Protein AF-A0A369BBV7-F1 (afdb_monomer_lite)

Sequence (76 aa):
MCGFWKGENFIDKDPTEKIKPPRMDTEDKTLITDEQFVAILDAPDTSTYVGFRNKTLMMLLVDTGLRINEALRLRT

Structure (mmCIF, N/CA/C/O backbone):
data_AF-A0A369BBV7-F1
#
_entry.id   AF-A0A369BBV7-F1
#
loop_
_atom_site.group_PDB
_atom_site.id
_atom_site.type_symbol
_atom_site.label_atom_id
_atom_site.label_alt_id
_atom_site.label_comp_id
_atom_site.label_asym_id
_atom_site.label_entity_id
_atom_site.label_seq_id
_atom_site.pdbx_PDB_ins_code
_atom_site.Cartn_x
_atom_site.Cartn_y
_atom_site.Cartn_z
_atom_site.occupancy
_atom_site.B_iso_or_equiv
_atom_site.auth_seq_id
_atom_site.auth_comp_id
_atom_site.auth_asym_id
_atom_site.auth_atom_id
_atom_site.pdbx_PDB_model_num
ATOM 1 N N . MET A 1 1 ? 24.888 -0.339 -31.526 1.00 62.69 1 MET A N 1
ATOM 2 C CA . MET A 1 1 ? 25.858 -0.848 -32.522 1.00 62.69 1 MET A CA 1
ATOM 3 C C . MET A 1 1 ? 25.151 -1.273 -33.807 1.00 62.69 1 MET A C 1
ATOM 5 O O . MET A 1 1 ? 25.444 -0.684 -34.833 1.00 62.69 1 MET A O 1
ATOM 9 N N . CYS A 1 2 ? 24.152 -2.164 -33.762 1.00 73.00 2 CYS A N 1
ATOM 10 C CA . CYS A 1 2 ? 23.388 -2.572 -34.955 1.00 73.00 2 CYS A CA 1
ATOM 11 C C . CYS A 1 2 ? 22.667 -1.408 -35.671 1.00 73.00 2 CYS A C 1
ATOM 13 O O . CYS A 1 2 ? 22.769 -1.290 -36.888 1.00 73.00 2 CYS A O 1
ATOM 15 N N . GLY A 1 3 ? 22.066 -0.475 -34.919 1.00 74.19 3 GLY A N 1
ATOM 16 C CA . GLY A 1 3 ? 21.438 0.713 -35.516 1.00 74.19 3 GLY A CA 1
ATOM 17 C C . GLY A 1 3 ? 22.409 1.650 -36.249 1.00 74.19 3 GLY A C 1
ATOM 18 O O . GLY A 1 3 ? 22.018 2.297 -37.214 1.00 74.19 3 GLY A O 1
ATOM 19 N N . PHE A 1 4 ? 23.685 1.685 -35.846 1.00 82.25 4 PHE A N 1
ATOM 20 C CA . PHE A 1 4 ? 24.722 2.476 -36.520 1.00 82.25 4 PHE A CA 1
ATOM 21 C C . PHE A 1 4 ? 25.118 1.841 -37.863 1.00 82.25 4 PHE A C 1
ATOM 23 O O . PHE A 1 4 ? 25.171 2.526 -38.877 1.00 82.25 4 PHE A O 1
ATOM 30 N N . TRP A 1 5 ? 25.306 0.517 -37.904 1.00 81.50 5 TRP A N 1
ATOM 31 C CA . TRP A 1 5 ? 25.674 -0.198 -39.135 1.00 81.50 5 TRP A CA 1
ATOM 32 C C . TRP A 1 5 ? 24.584 -0.180 -40.208 1.00 81.50 5 TRP A C 1
ATOM 34 O O . TRP A 1 5 ? 24.908 -0.174 -41.393 1.00 81.50 5 TRP A O 1
ATOM 44 N N . LYS A 1 6 ? 23.305 -0.127 -39.813 1.00 82.50 6 LYS A N 1
ATOM 45 C CA . LYS A 1 6 ? 22.200 0.102 -40.753 1.00 82.50 6 LYS A CA 1
ATOM 46 C C . LYS A 1 6 ? 22.237 1.521 -41.342 1.00 82.50 6 LYS A C 1
ATOM 48 O O . LYS A 1 6 ? 21.956 1.689 -42.520 1.00 82.50 6 LYS A O 1
ATOM 53 N N . GLY A 1 7 ? 22.591 2.532 -40.543 1.00 79.88 7 GLY A N 1
ATOM 54 C CA . GLY A 1 7 ? 22.705 3.923 -41.007 1.00 79.88 7 GLY A CA 1
ATOM 55 C C . GLY A 1 7 ? 23.841 4.141 -42.012 1.00 79.88 7 GLY A C 1
ATOM 56 O O . GLY A 1 7 ? 23.687 4.905 -42.957 1.00 79.88 7 GLY A O 1
ATOM 57 N N . GLU A 1 8 ? 24.941 3.408 -41.847 1.00 88.75 8 GLU A N 1
ATOM 58 C CA . GLU A 1 8 ? 26.118 3.444 -42.725 1.00 88.75 8 GLU A CA 1
ATOM 59 C C . GLU A 1 8 ? 26.045 2.439 -43.903 1.00 88.75 8 GLU A C 1
ATOM 61 O O . GLU A 1 8 ? 27.040 2.208 -44.584 1.00 88.75 8 GLU A O 1
ATOM 66 N N . ASN A 1 9 ? 24.882 1.818 -44.158 1.00 81.69 9 ASN A N 1
ATOM 67 C CA . ASN A 1 9 ? 24.659 0.812 -45.216 1.00 81.69 9 ASN A CA 1
ATOM 68 C C . ASN A 1 9 ? 25.569 -0.437 -45.163 1.00 81.69 9 ASN A C 1
ATOM 70 O O . ASN A 1 9 ? 25.741 -1.125 -46.168 1.00 81.69 9 ASN A O 1
ATOM 74 N N . PHE A 1 10 ? 26.125 -0.789 -44.000 1.00 83.44 10 PHE A N 1
ATOM 75 C CA . PHE A 1 10 ? 26.887 -2.038 -43.843 1.00 83.44 10 PHE A CA 1
ATOM 76 C C . PHE A 1 10 ? 25.988 -3.280 -43.720 1.00 83.44 10 PHE A C 1
ATOM 78 O O . PHE A 1 10 ? 26.455 -4.399 -43.925 1.00 83.44 10 PHE A O 1
ATOM 85 N N . ILE A 1 11 ? 24.711 -3.097 -43.368 1.00 84.00 11 ILE A N 1
ATOM 86 C CA . ILE A 1 11 ? 23.698 -4.154 -43.244 1.00 84.00 11 ILE A CA 1
ATOM 87 C C . ILE A 1 11 ? 22.332 -3.647 -43.724 1.00 84.00 11 ILE A C 1
ATOM 89 O O . ILE A 1 11 ? 21.905 -2.560 -43.343 1.00 84.00 11 ILE A O 1
ATOM 93 N N . ASP A 1 12 ? 21.609 -4.467 -44.493 1.00 80.88 12 ASP A N 1
ATOM 94 C CA . ASP A 1 12 ? 20.291 -4.106 -45.050 1.00 80.88 12 ASP A CA 1
ATOM 95 C C . ASP A 1 12 ? 19.195 -3.993 -43.981 1.00 80.88 12 ASP A C 1
ATOM 97 O O . ASP A 1 12 ? 18.208 -3.265 -44.130 1.00 80.88 12 ASP A O 1
ATOM 101 N N . LYS A 1 13 ? 19.336 -4.746 -42.886 1.00 80.69 13 LYS A N 1
ATOM 102 C CA . LYS A 1 13 ? 18.328 -4.816 -41.831 1.00 80.69 13 LYS A CA 1
ATOM 103 C C . LYS A 1 13 ? 18.964 -4.944 -40.461 1.00 80.69 13 LYS A C 1
ATOM 105 O O . LYS A 1 13 ? 19.831 -5.788 -40.250 1.00 80.69 13 LYS A O 1
ATOM 110 N N . ASP A 1 14 ? 18.478 -4.146 -39.518 1.00 81.50 14 ASP A N 1
ATOM 111 C CA . ASP A 1 14 ? 18.905 -4.235 -38.129 1.00 81.50 14 ASP A CA 1
ATOM 112 C C . ASP A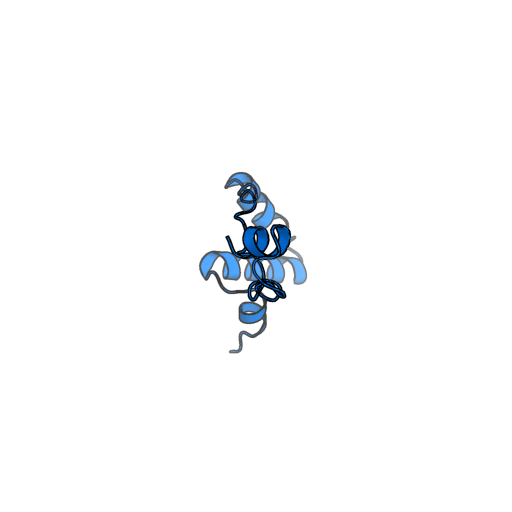 1 14 ? 18.140 -5.382 -37.424 1.00 81.50 14 ASP A C 1
ATOM 114 O O . ASP A 1 14 ? 16.911 -5.329 -37.301 1.00 81.50 14 ASP A O 1
ATOM 118 N N . PRO A 1 15 ? 18.831 -6.440 -36.952 1.00 82.19 15 PRO A N 1
ATOM 119 C CA . PRO A 1 15 ? 18.202 -7.569 -36.264 1.00 82.19 15 PRO A CA 1
ATOM 120 C C . PRO A 1 15 ? 17.613 -7.195 -34.892 1.00 82.19 15 PRO A C 1
ATOM 122 O O . PRO A 1 15 ? 16.845 -7.972 -34.323 1.00 82.19 15 PRO A O 1
ATOM 125 N N . THR A 1 16 ? 17.943 -6.015 -34.361 1.00 82.19 16 THR A N 1
ATOM 126 C CA . THR A 1 16 ? 17.486 -5.526 -33.055 1.00 82.19 16 THR A CA 1
ATOM 127 C C . THR A 1 16 ? 16.191 -4.714 -33.118 1.00 82.19 16 THR A C 1
ATOM 129 O O . THR A 1 16 ? 15.611 -4.434 -32.075 1.00 82.19 16 THR A O 1
ATOM 132 N N . GLU A 1 17 ? 15.646 -4.440 -34.312 1.00 79.19 17 GLU A N 1
ATOM 133 C CA . GLU A 1 17 ? 14.397 -3.670 -34.493 1.00 79.19 17 GLU A CA 1
ATOM 134 C C . GLU A 1 17 ? 13.182 -4.250 -33.761 1.00 79.19 17 GLU A C 1
ATOM 136 O O . GLU A 1 17 ? 12.265 -3.523 -33.387 1.00 79.19 17 GLU A O 1
ATOM 141 N N . LYS A 1 18 ? 13.145 -5.572 -33.570 1.00 83.56 18 LYS A N 1
ATOM 142 C CA . LYS A 1 18 ? 12.039 -6.257 -32.883 1.00 83.56 18 LYS A CA 1
ATOM 143 C C . LYS A 1 18 ? 12.274 -6.423 -31.383 1.00 83.56 18 LYS A C 1
ATOM 145 O O . LYS A 1 18 ? 11.389 -6.918 -30.682 1.00 83.56 18 LYS A O 1
ATOM 150 N N . ILE A 1 19 ? 13.457 -6.061 -30.893 1.00 85.38 19 ILE A N 1
ATOM 151 C CA . ILE A 1 19 ? 13.804 -6.178 -29.483 1.00 85.38 19 ILE A CA 1
ATOM 152 C C . ILE A 1 19 ? 13.201 -4.975 -28.773 1.00 85.38 19 ILE A C 1
ATOM 154 O O . ILE A 1 19 ? 13.550 -3.828 -29.043 1.00 85.38 19 ILE A O 1
ATOM 158 N N . LYS A 1 20 ? 12.271 -5.239 -27.853 1.00 80.50 20 LYS A N 1
ATOM 159 C CA . LYS A 1 20 ? 11.762 -4.184 -26.982 1.00 80.50 20 LYS A CA 1
ATOM 160 C C . LYS A 1 20 ? 12.921 -3.663 -26.131 1.00 80.50 20 LYS A C 1
ATOM 162 O O . LYS A 1 20 ? 13.644 -4.486 -25.564 1.00 80.50 20 LYS A O 1
ATOM 167 N N . PRO A 1 21 ? 13.093 -2.337 -26.021 1.00 80.50 21 PRO A N 1
ATOM 168 C CA . PRO A 1 21 ? 14.112 -1.783 -25.149 1.00 80.50 21 PRO A CA 1
ATOM 169 C C . PRO A 1 21 ? 13.882 -2.270 -23.710 1.00 80.50 21 PRO A C 1
ATOM 171 O O . PRO A 1 21 ? 12.727 -2.502 -23.319 1.00 80.50 21 PRO A O 1
ATOM 174 N N . PRO A 1 22 ? 14.956 -2.447 -22.922 1.00 83.00 22 PRO A N 1
ATOM 175 C CA . PRO A 1 22 ? 14.813 -2.737 -21.506 1.00 83.00 22 PRO A CA 1
ATOM 176 C C . PRO A 1 22 ? 13.989 -1.626 -20.854 1.00 83.00 22 PRO A C 1
ATOM 178 O O . PRO A 1 22 ? 14.062 -0.461 -21.256 1.00 83.00 22 PRO A O 1
ATOM 181 N N . ARG A 1 23 ? 13.178 -1.991 -19.857 1.00 79.12 23 ARG A N 1
ATOM 182 C CA . ARG A 1 23 ? 12.494 -0.987 -19.044 1.00 79.12 23 ARG A CA 1
ATOM 183 C C . ARG A 1 23 ? 13.566 -0.129 -18.388 1.00 79.12 23 ARG A C 1
ATOM 185 O O . ARG A 1 23 ? 14.421 -0.660 -17.691 1.00 79.12 23 ARG A O 1
ATOM 192 N N . MET A 1 24 ? 13.534 1.165 -18.678 1.00 80.62 24 MET A N 1
ATOM 193 C CA . MET A 1 24 ? 14.350 2.131 -17.962 1.00 80.62 24 MET A CA 1
ATOM 194 C C . MET A 1 24 ? 13.728 2.348 -16.590 1.00 80.62 24 MET A C 1
ATOM 196 O O . MET A 1 24 ? 12.498 2.439 -16.483 1.00 80.62 24 MET A O 1
ATOM 200 N N . ASP A 1 25 ? 14.577 2.418 -15.569 1.00 73.38 25 ASP A N 1
ATOM 201 C CA . ASP A 1 25 ? 14.152 2.779 -14.226 1.00 73.38 25 ASP A CA 1
ATOM 202 C C . ASP A 1 25 ? 13.519 4.166 -14.300 1.00 73.38 25 ASP A C 1
ATOM 204 O O . ASP A 1 25 ? 14.133 5.158 -14.693 1.00 73.38 25 ASP A O 1
ATOM 208 N N . THR A 1 26 ? 12.219 4.191 -14.047 1.00 70.69 26 THR A N 1
ATOM 209 C CA . THR A 1 26 ? 11.468 5.431 -13.886 1.00 70.69 26 THR A CA 1
ATOM 210 C C . THR A 1 26 ? 11.707 5.877 -12.453 1.00 70.69 26 THR A C 1
ATOM 212 O O . THR A 1 26 ? 11.824 5.005 -11.595 1.00 70.69 26 THR A O 1
ATOM 215 N N . GLU A 1 27 ? 11.789 7.184 -12.183 1.00 71.56 27 GLU A N 1
ATOM 216 C CA . GLU A 1 27 ? 11.920 7.653 -10.799 1.00 71.56 27 GLU A CA 1
ATOM 217 C C . GLU A 1 27 ? 10.883 6.961 -9.914 1.00 71.56 27 GLU A C 1
ATOM 219 O O . GLU A 1 27 ? 9.688 6.917 -10.242 1.00 71.56 27 GLU A O 1
ATOM 224 N N . ASP A 1 28 ? 11.371 6.368 -8.825 1.00 68.94 28 ASP A N 1
ATOM 225 C CA . ASP A 1 28 ? 10.519 5.686 -7.873 1.00 68.94 28 ASP A CA 1
ATOM 226 C C . ASP A 1 28 ? 9.466 6.665 -7.365 1.00 68.94 28 ASP A C 1
ATOM 228 O O . ASP A 1 28 ? 9.738 7.828 -7.053 1.00 68.94 28 ASP A O 1
ATOM 232 N N . LYS A 1 29 ? 8.222 6.189 -7.295 1.00 74.3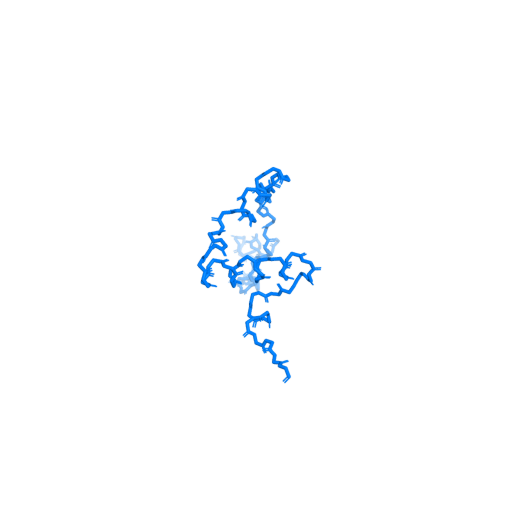8 29 LYS A N 1
ATOM 233 C CA . LYS A 1 29 ? 7.145 6.982 -6.711 1.00 74.38 29 LYS A CA 1
ATOM 234 C C . LYS A 1 29 ? 7.532 7.333 -5.280 1.00 74.38 29 LYS A C 1
ATOM 236 O O . LYS A 1 29 ? 8.015 6.473 -4.545 1.00 74.38 29 LYS A O 1
ATOM 241 N N . THR A 1 30 ? 7.261 8.572 -4.885 1.00 77.56 30 THR A N 1
ATOM 242 C CA . THR A 1 30 ? 7.409 9.004 -3.498 1.00 77.56 30 THR A CA 1
ATOM 243 C C . THR A 1 30 ? 6.685 8.029 -2.578 1.00 77.56 30 THR A C 1
ATOM 245 O O . THR A 1 30 ? 5.489 7.766 -2.728 1.00 77.56 30 THR A O 1
ATOM 248 N N . LEU A 1 31 ? 7.447 7.456 -1.648 1.00 81.88 31 LEU A N 1
ATOM 249 C CA . LEU A 1 31 ? 6.905 6.616 -0.593 1.00 81.88 31 LEU A CA 1
ATOM 250 C C . LEU A 1 31 ? 6.036 7.484 0.322 1.00 81.88 31 LEU A C 1
ATOM 252 O O . LEU A 1 31 ? 6.350 8.649 0.573 1.00 81.88 31 LEU A O 1
ATOM 256 N N . ILE A 1 32 ? 4.930 6.914 0.793 1.00 87.75 32 ILE A N 1
ATOM 257 C CA . ILE A 1 32 ? 4.097 7.544 1.819 1.00 87.75 32 ILE A CA 1
ATOM 258 C C . ILE A 1 32 ? 4.841 7.540 3.156 1.00 87.75 32 ILE A C 1
ATOM 260 O O . ILE A 1 32 ? 5.576 6.595 3.447 1.00 87.75 32 ILE A O 1
ATOM 264 N N . THR A 1 33 ? 4.656 8.585 3.960 1.00 92.81 33 THR A N 1
ATOM 265 C CA . THR A 1 33 ? 5.186 8.610 5.331 1.00 92.81 33 THR A CA 1
ATOM 266 C C . THR A 1 33 ? 4.328 7.753 6.260 1.00 92.81 33 THR A C 1
ATOM 268 O O . THR A 1 33 ? 3.170 7.453 5.948 1.00 92.81 33 THR A O 1
ATOM 271 N N . ASP A 1 34 ? 4.865 7.391 7.424 1.00 91.31 34 ASP A N 1
ATOM 272 C CA . ASP A 1 34 ? 4.129 6.615 8.426 1.00 91.31 34 ASP A CA 1
ATOM 273 C C . ASP A 1 34 ? 2.856 7.347 8.883 1.00 91.31 34 ASP A C 1
ATOM 275 O O . ASP A 1 34 ? 1.807 6.729 9.057 1.00 91.31 34 ASP A O 1
ATOM 279 N N . GLU A 1 35 ? 2.888 8.679 8.992 1.00 94.06 35 GLU A N 1
ATOM 280 C CA . GLU A 1 35 ? 1.709 9.470 9.363 1.00 94.06 35 GLU A CA 1
ATOM 281 C C . GLU A 1 35 ? 0.628 9.423 8.279 1.00 94.06 35 GLU A C 1
ATOM 283 O O . GLU A 1 35 ? -0.561 9.297 8.579 1.00 94.06 35 GLU A O 1
ATOM 288 N N . GLN A 1 36 ? 1.031 9.500 7.007 1.00 93.75 36 GLN A N 1
ATOM 289 C CA . GLN A 1 36 ? 0.108 9.375 5.877 1.00 93.75 36 GLN A CA 1
ATOM 290 C C . GLN A 1 36 ? -0.491 7.971 5.813 1.00 93.75 36 GLN A C 1
ATOM 292 O O . GLN A 1 36 ? -1.674 7.809 5.515 1.00 93.75 36 GLN A O 1
ATOM 297 N N . PHE A 1 37 ? 0.314 6.957 6.117 1.00 92.75 37 PHE A N 1
ATOM 298 C CA . PHE A 1 37 ? -0.125 5.575 6.150 1.00 92.75 37 PHE A CA 1
ATOM 299 C C . PHE A 1 37 ? -1.168 5.325 7.245 1.00 92.75 37 PHE A C 1
ATOM 301 O O . PHE A 1 37 ? -2.232 4.768 6.963 1.00 92.75 37 PHE A O 1
ATOM 308 N N . VAL A 1 38 ? -0.918 5.810 8.464 1.00 94.06 38 VAL A N 1
ATOM 309 C CA . VAL A 1 38 ? -1.884 5.740 9.571 1.00 94.06 38 VAL A CA 1
ATOM 310 C C . VAL A 1 38 ? -3.172 6.489 9.217 1.00 94.06 38 VAL A C 1
ATOM 312 O O . VAL A 1 38 ? -4.262 5.950 9.400 1.00 94.06 38 VAL A O 1
ATOM 315 N N . ALA A 1 39 ? -3.073 7.677 8.610 1.00 94.81 39 ALA A N 1
ATOM 316 C CA . ALA A 1 39 ? -4.248 8.432 8.172 1.00 94.81 39 ALA A CA 1
ATOM 317 C C . A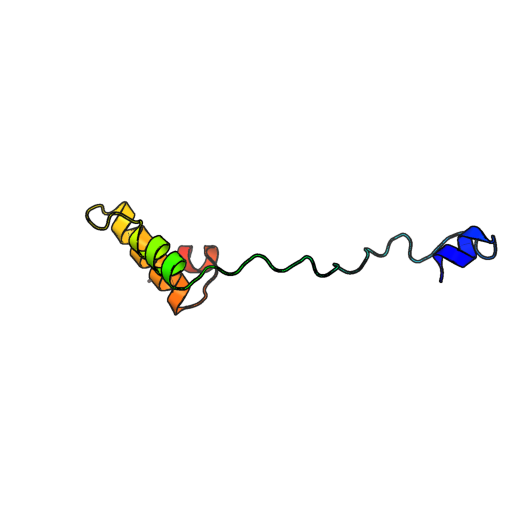LA A 1 39 ? -5.112 7.663 7.153 1.00 94.81 39 ALA A C 1
ATOM 319 O O . ALA A 1 39 ? -6.340 7.728 7.210 1.00 94.81 39 ALA A O 1
ATOM 320 N N . ILE A 1 40 ? -4.496 6.902 6.240 1.00 93.56 40 ILE A N 1
ATOM 321 C CA . ILE A 1 40 ? -5.217 6.043 5.287 1.00 93.56 40 ILE A CA 1
ATOM 322 C C . ILE A 1 40 ? -5.903 4.875 6.009 1.00 93.56 40 ILE A C 1
ATOM 324 O O . ILE A 1 40 ? -7.056 4.564 5.704 1.00 93.56 40 ILE A O 1
ATOM 328 N N . LEU A 1 41 ? -5.221 4.240 6.967 1.00 93.62 41 LEU A N 1
ATOM 329 C CA . LEU A 1 41 ? -5.772 3.124 7.745 1.00 93.62 41 LEU A CA 1
ATOM 330 C C . LEU A 1 41 ? -6.955 3.533 8.634 1.00 93.62 41 LEU A C 1
ATOM 332 O O . LEU A 1 41 ? -7.844 2.714 8.890 1.00 93.62 41 LEU A O 1
ATOM 336 N N . ASP A 1 42 ? -6.990 4.788 9.079 1.00 94.88 42 ASP A N 1
ATOM 337 C CA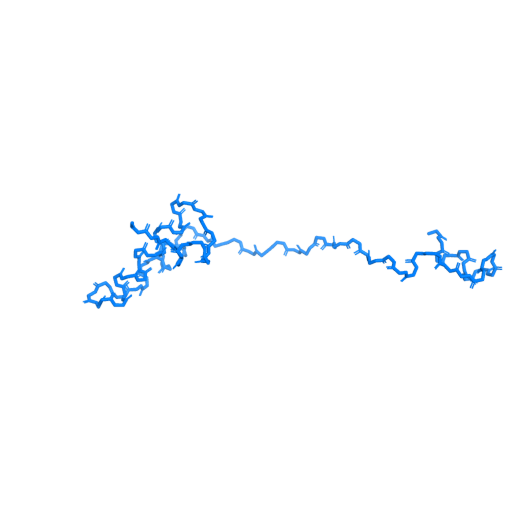 . ASP A 1 42 ? -8.055 5.329 9.927 1.00 94.88 42 ASP A CA 1
ATOM 338 C C . ASP A 1 42 ? -9.188 6.025 9.162 1.00 94.88 42 ASP A C 1
ATOM 340 O O . ASP A 1 42 ? -10.219 6.338 9.755 1.00 94.88 42 ASP A O 1
ATOM 344 N N . ALA A 1 43 ? -9.060 6.197 7.845 1.00 95.62 43 ALA A N 1
ATOM 345 C CA . ALA A 1 43 ? -10.097 6.793 7.003 1.00 95.62 43 ALA A CA 1
ATOM 346 C C . ALA A 1 43 ? -11.464 6.055 6.992 1.00 95.62 43 ALA A C 1
ATOM 348 O O . ALA A 1 43 ? -12.487 6.730 6.849 1.00 95.62 43 ALA A O 1
ATOM 349 N N . PRO A 1 44 ? -11.556 4.708 7.093 1.00 95.94 44 PRO A N 1
ATOM 350 C CA . PRO A 1 44 ? -12.846 4.014 7.037 1.00 95.94 44 PRO A CA 1
ATOM 351 C C . PRO A 1 44 ? -13.707 4.205 8.297 1.00 95.94 44 PRO A C 1
ATOM 353 O O . PRO A 1 44 ? -13.263 3.948 9.415 1.00 95.94 44 PRO A O 1
ATOM 356 N N . ASP A 1 45 ? -14.992 4.528 8.111 1.00 96.00 45 ASP A N 1
ATOM 357 C CA . ASP A 1 45 ? -15.971 4.593 9.205 1.00 96.00 45 ASP A CA 1
ATOM 358 C C . ASP A 1 45 ? -16.338 3.196 9.737 1.00 96.00 45 ASP A C 1
ATOM 360 O O . ASP A 1 45 ? -17.192 2.486 9.192 1.00 96.00 45 ASP A O 1
ATOM 364 N N . THR A 1 46 ? -15.700 2.820 10.845 1.00 95.50 46 THR A N 1
ATOM 365 C CA . THR A 1 46 ? -15.890 1.527 11.523 1.00 95.50 46 THR A CA 1
ATOM 366 C C . THR A 1 46 ? -17.264 1.327 12.163 1.00 95.50 46 THR A C 1
ATOM 368 O O . THR A 1 46 ? -17.578 0.200 12.541 1.00 95.50 46 THR A O 1
ATOM 371 N N . SER A 1 47 ? -18.104 2.365 12.254 1.00 96.50 47 SER A N 1
ATOM 372 C CA . SER A 1 47 ? -19.489 2.216 12.722 1.00 96.50 47 SER A CA 1
ATOM 373 C C . SER A 1 47 ? -20.385 1.533 11.682 1.00 96.50 47 SER A C 1
ATOM 375 O O . SER A 1 47 ? -21.404 0.931 12.023 1.00 96.50 47 SER A O 1
ATOM 377 N N . THR A 1 48 ? -19.984 1.571 10.407 1.00 97.19 48 THR A N 1
ATOM 378 C CA . THR A 1 48 ? -20.690 0.903 9.312 1.00 97.19 48 THR A CA 1
ATOM 379 C C . THR A 1 48 ? -20.082 -0.465 9.022 1.00 97.19 48 THR A C 1
ATOM 381 O O . THR A 1 48 ? -18.865 -0.647 9.058 1.00 97.19 48 THR A O 1
ATOM 384 N N . TYR A 1 49 ? -20.916 -1.431 8.629 1.00 96.31 49 TYR A N 1
ATOM 385 C CA . TYR A 1 49 ? -20.433 -2.746 8.188 1.00 96.31 49 TYR A CA 1
ATOM 386 C C . TYR A 1 49 ? -19.397 -2.638 7.055 1.00 96.31 49 TYR A C 1
ATOM 388 O O . TYR A 1 49 ? -18.377 -3.328 7.061 1.00 96.31 49 TYR A O 1
ATOM 396 N N . VAL A 1 50 ? -19.644 -1.749 6.087 1.00 96.50 50 VAL A N 1
ATOM 397 C CA . VAL A 1 50 ? -18.756 -1.542 4.936 1.00 96.50 50 VAL A CA 1
ATOM 398 C C . VAL A 1 50 ? -17.405 -0.991 5.380 1.00 96.50 50 VAL A C 1
ATOM 400 O O . VAL A 1 50 ? -16.374 -1.497 4.937 1.00 96.50 50 VAL A O 1
ATOM 403 N N . GLY A 1 51 ? -17.391 0.016 6.255 1.00 96.62 51 GLY A N 1
ATOM 404 C CA . GLY A 1 51 ? -16.150 0.607 6.742 1.00 96.62 51 GLY A CA 1
ATOM 405 C C . GLY A 1 51 ? -15.376 -0.337 7.656 1.00 96.62 51 GLY A C 1
ATOM 406 O O . GLY A 1 51 ? -14.166 -0.469 7.480 1.00 96.62 51 GLY A O 1
ATOM 407 N N . PHE A 1 52 ? -16.055 -1.091 8.527 1.00 96.69 52 PHE A N 1
ATOM 408 C CA . PHE A 1 52 ? -15.417 -2.134 9.331 1.00 96.69 52 PHE A CA 1
ATOM 409 C C . PHE A 1 52 ? -14.751 -3.199 8.448 1.00 96.69 52 PHE A C 1
ATOM 411 O O . PHE A 1 52 ? -13.553 -3.442 8.576 1.00 96.69 52 PHE A O 1
ATOM 418 N N . ARG A 1 53 ? -15.483 -3.753 7.468 1.00 94.88 53 ARG A N 1
ATOM 419 C CA . ARG A 1 53 ? -14.940 -4.712 6.490 1.00 94.88 53 ARG A CA 1
ATOM 420 C C . ARG A 1 53 ? -13.728 -4.143 5.750 1.00 94.88 53 ARG A C 1
ATOM 422 O O . ARG A 1 53 ? -12.735 -4.843 5.575 1.00 94.88 53 ARG A O 1
ATOM 429 N N . ASN A 1 54 ? -13.812 -2.893 5.292 1.00 95.56 54 ASN A N 1
ATOM 430 C CA . ASN A 1 54 ? -12.721 -2.248 4.566 1.00 95.56 54 ASN A CA 1
ATOM 431 C C . ASN A 1 54 ? -11.484 -2.072 5.458 1.00 95.56 54 ASN A C 1
ATOM 433 O O . ASN A 1 54 ? -10.386 -2.382 5.005 1.00 95.56 54 ASN A O 1
ATOM 437 N N . LYS A 1 55 ? -11.652 -1.658 6.722 1.00 96.19 55 LYS A N 1
ATOM 438 C CA . LYS A 1 55 ? -10.542 -1.534 7.679 1.00 96.19 55 LYS A CA 1
ATOM 439 C C . LYS A 1 55 ? -9.886 -2.885 7.964 1.00 96.19 55 LYS A C 1
ATOM 441 O O . LYS A 1 55 ? -8.663 -2.983 7.945 1.00 96.19 55 LYS A O 1
ATOM 446 N N . THR A 1 56 ? -10.677 -3.944 8.147 1.00 95.00 56 THR A N 1
ATOM 447 C CA . THR A 1 56 ? -10.149 -5.308 8.308 1.00 95.00 56 THR A CA 1
ATOM 448 C C . THR A 1 56 ? -9.370 -5.766 7.075 1.00 95.00 56 THR A C 1
ATOM 450 O O . THR A 1 56 ? -8.283 -6.321 7.215 1.00 95.00 56 THR A O 1
ATOM 453 N N . LEU A 1 57 ? -9.884 -5.510 5.865 1.00 95.06 57 LEU A N 1
ATOM 454 C CA . LEU A 1 57 ? -9.193 -5.872 4.625 1.00 95.06 57 LEU A CA 1
ATOM 455 C C . LEU A 1 57 ? -7.882 -5.091 4.455 1.00 95.06 57 LEU A C 1
ATOM 457 O O . LEU A 1 57 ? -6.880 -5.677 4.059 1.00 95.06 57 LEU A O 1
ATOM 461 N N . MET A 1 58 ? -7.868 -3.795 4.779 1.00 95.44 58 MET A N 1
ATOM 462 C CA . MET A 1 58 ? -6.649 -2.982 4.761 1.00 95.44 58 MET A CA 1
ATOM 463 C C . MET A 1 58 ? -5.598 -3.525 5.737 1.00 95.44 58 MET A C 1
ATOM 465 O O . MET A 1 58 ? -4.460 -3.738 5.331 1.00 95.44 58 MET A O 1
ATOM 469 N N . MET A 1 59 ? -5.987 -3.829 6.979 1.00 94.62 59 MET A N 1
ATOM 470 C CA . MET A 1 59 ? -5.095 -4.427 7.983 1.00 94.62 59 MET A CA 1
ATOM 471 C C . MET A 1 59 ? -4.518 -5.767 7.517 1.00 94.62 59 MET A C 1
ATOM 473 O O . MET A 1 59 ? -3.317 -5.989 7.625 1.00 94.62 59 MET A O 1
ATOM 477 N N . LEU A 1 60 ? -5.350 -6.634 6.934 1.00 94.62 60 LEU A N 1
ATOM 478 C CA . LEU A 1 60 ? -4.903 -7.914 6.387 1.00 94.62 60 LEU A CA 1
ATOM 479 C C . LEU A 1 60 ? -3.839 -7.726 5.297 1.00 94.62 60 LEU A C 1
ATOM 481 O O . LEU A 1 60 ? -2.831 -8.426 5.303 1.00 94.62 60 LEU A O 1
ATOM 485 N N . LEU A 1 61 ? -4.057 -6.800 4.359 1.00 94.94 61 LEU A N 1
ATOM 486 C CA . LEU A 1 61 ? -3.114 -6.536 3.266 1.00 94.94 61 LEU A CA 1
ATOM 487 C C . LEU A 1 61 ? -1.766 -6.031 3.787 1.00 9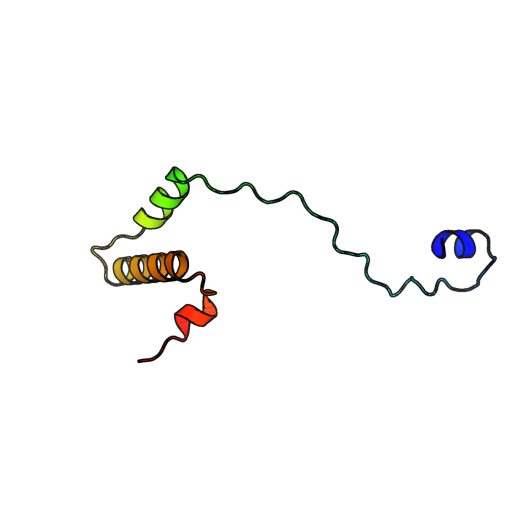4.94 61 LEU A C 1
ATOM 489 O O . LEU A 1 61 ? -0.727 -6.441 3.278 1.00 94.94 61 LEU A O 1
ATOM 493 N N . VAL A 1 62 ? -1.795 -5.165 4.799 1.00 93.62 62 VAL A N 1
ATOM 494 C CA . VAL A 1 62 ? -0.594 -4.596 5.421 1.00 93.62 62 VAL A CA 1
ATOM 495 C C . VAL A 1 62 ? 0.199 -5.653 6.182 1.00 93.62 62 VAL A C 1
ATOM 497 O O . VAL A 1 62 ? 1.415 -5.712 6.037 1.00 93.62 62 VAL A O 1
ATOM 500 N N . ASP A 1 63 ? -0.480 -6.499 6.954 1.00 94.44 63 ASP A N 1
ATOM 501 C CA . ASP A 1 63 ? 0.165 -7.511 7.795 1.00 94.44 63 ASP A CA 1
ATOM 502 C C . ASP A 1 63 ? 0.732 -8.682 6.972 1.00 94.44 63 ASP A C 1
ATOM 504 O O . ASP A 1 63 ? 1.816 -9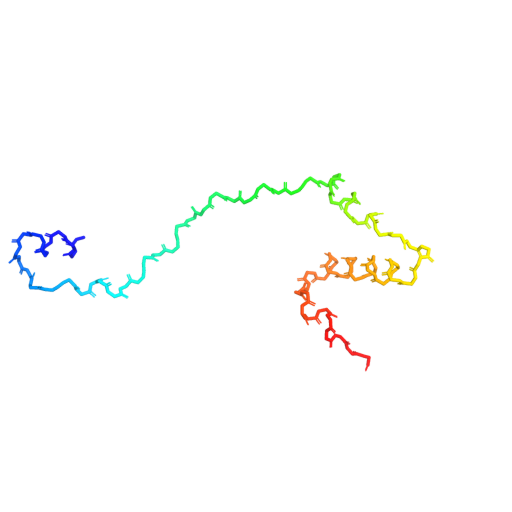.193 7.242 1.00 94.44 63 ASP A O 1
ATOM 508 N N . THR A 1 64 ? 0.023 -9.092 5.914 1.00 94.06 64 THR A N 1
ATOM 509 C CA . THR A 1 64 ? 0.374 -10.291 5.128 1.00 94.06 64 THR A CA 1
ATOM 510 C C . THR A 1 64 ? 1.120 -10.004 3.826 1.00 94.06 64 THR A C 1
ATOM 512 O O . THR A 1 64 ? 1.702 -10.917 3.241 1.00 94.06 64 THR A O 1
ATOM 515 N N . GLY A 1 65 ? 1.066 -8.769 3.316 1.00 93.62 65 GLY A N 1
ATOM 516 C CA . GLY A 1 65 ? 1.617 -8.414 2.005 1.00 93.62 65 GLY A CA 1
ATOM 517 C C . GLY A 1 65 ? 0.906 -9.076 0.815 1.00 93.62 65 GLY A C 1
ATOM 518 O O . GLY A 1 65 ? 1.456 -9.103 -0.289 1.00 93.62 65 GLY A O 1
ATOM 519 N N . LEU A 1 66 ? -0.297 -9.630 1.014 1.00 94.50 66 LEU A N 1
ATOM 520 C CA . LEU A 1 66 ? -1.081 -10.256 -0.052 1.00 94.50 66 LEU A CA 1
ATOM 521 C C . LEU A 1 66 ? -1.440 -9.254 -1.150 1.00 94.50 66 LEU A C 1
ATOM 523 O O . LEU A 1 66 ? -1.718 -8.078 -0.903 1.00 94.50 66 LEU A O 1
ATOM 527 N N . ARG A 1 67 ? -1.549 -9.740 -2.390 1.00 93.75 67 ARG A N 1
ATOM 528 C CA . ARG A 1 67 ? -2.186 -8.950 -3.447 1.00 93.75 67 ARG A CA 1
ATOM 529 C C . ARG A 1 67 ? -3.684 -8.867 -3.187 1.00 93.75 67 ARG A C 1
ATOM 531 O O . ARG A 1 67 ? -4.311 -9.824 -2.739 1.00 93.75 67 ARG A O 1
ATOM 538 N N . ILE A 1 68 ? -4.297 -7.759 -3.602 1.00 93.94 68 ILE A N 1
ATOM 539 C CA . ILE A 1 68 ? -5.737 -7.518 -3.408 1.00 93.94 68 ILE A CA 1
ATOM 540 C C . ILE A 1 68 ? -6.624 -8.670 -3.910 1.00 93.94 68 ILE A C 1
ATOM 542 O O . ILE A 1 68 ? -7.577 -9.060 -3.244 1.00 93.94 68 ILE A O 1
ATOM 546 N N . ASN A 1 69 ? -6.279 -9.275 -5.049 1.00 94.88 69 ASN A N 1
ATOM 547 C CA . ASN A 1 69 ? -7.036 -10.399 -5.605 1.00 94.88 69 ASN A CA 1
ATOM 548 C C . ASN A 1 69 ? -6.887 -11.698 -4.803 1.00 94.88 69 ASN A C 1
ATOM 550 O O . ASN A 1 69 ? -7.783 -12.536 -4.851 1.00 94.88 69 ASN A O 1
ATOM 554 N N . GLU A 1 70 ? -5.772 -11.885 -4.101 1.00 93.94 70 GLU A N 1
ATOM 555 C CA . GLU A 1 70 ? -5.544 -13.049 -3.242 1.00 93.94 70 GLU A CA 1
ATOM 556 C C . GLU A 1 70 ? -6.374 -12.897 -1.962 1.00 93.94 70 GLU A C 1
ATOM 558 O O . GLU A 1 70 ? -7.137 -13.798 -1.617 1.00 93.94 70 GLU A O 1
ATOM 563 N N . ALA A 1 71 ? -6.333 -11.711 -1.344 1.00 94.12 71 ALA A N 1
ATOM 564 C CA . ALA A 1 71 ? -7.126 -11.389 -0.158 1.00 94.12 71 ALA A CA 1
ATOM 565 C C . ALA A 1 71 ? -8.643 -11.529 -0.400 1.00 94.12 71 ALA A C 1
ATOM 567 O O . ALA A 1 71 ? -9.360 -12.075 0.434 1.00 94.12 71 ALA A O 1
ATOM 568 N N . LEU A 1 72 ? -9.140 -11.108 -1.569 1.00 93.25 72 LEU A N 1
ATOM 569 C CA . LEU A 1 72 ? -10.561 -11.233 -1.930 1.00 93.25 72 LEU A CA 1
ATOM 570 C C . LEU A 1 72 ? -11.026 -12.676 -2.183 1.00 93.25 72 LEU A C 1
ATOM 572 O O . LEU A 1 72 ? -12.228 -12.931 -2.226 1.00 93.25 72 LEU A O 1
ATOM 576 N N . ARG A 1 73 ? -10.102 -13.617 -2.399 1.00 95.12 73 ARG A N 1
ATOM 577 C CA . ARG A 1 73 ? -10.413 -15.022 -2.707 1.00 95.12 73 ARG A CA 1
ATOM 578 C C . ARG A 1 73 ? -10.275 -15.950 -1.505 1.00 95.12 73 ARG A C 1
ATOM 580 O O . ARG A 1 73 ? -10.436 -17.158 -1.681 1.00 95.12 73 ARG A O 1
ATOM 587 N N . LEU A 1 74 ? -9.993 -15.414 -0.318 1.00 91.19 74 LEU A N 1
ATOM 588 C CA . LEU A 1 74 ? -9.913 -16.200 0.907 1.00 91.19 74 LEU A CA 1
ATOM 589 C C . LEU A 1 74 ? -11.236 -16.928 1.170 1.00 91.19 74 LEU A C 1
ATOM 591 O O . LEU A 1 74 ? -12.323 -16.370 1.017 1.00 91.19 74 LEU A O 1
ATOM 595 N N . ARG A 1 75 ? -11.120 -18.202 1.536 1.00 85.88 75 ARG A N 1
ATOM 596 C CA . ARG A 1 75 ? -12.234 -19.078 1.896 1.00 85.88 75 ARG A CA 1
ATOM 597 C C . ARG A 1 75 ? -11.925 -19.731 3.233 1.00 85.88 75 ARG A C 1
ATOM 599 O O . ARG A 1 75 ? -10.757 -19.983 3.526 1.00 85.88 75 ARG A O 1
ATOM 606 N N . THR A 1 76 ? -12.973 -19.970 4.004 1.00 65.31 76 THR A N 1
ATOM 607 C CA . THR A 1 76 ? -12.945 -20.741 5.247 1.00 65.31 76 THR A CA 1
ATOM 608 C C . THR A 1 76 ? -13.019 -22.233 4.971 1.00 65.31 76 THR A C 1
ATOM 610 O O . THR A 1 76 ? -13.665 -22.610 3.963 1.00 65.31 76 THR A O 1
#

Radius of gyration: 24.5 Å; chains: 1; bounding box: 48×30×58 Å

Foldseek 3Di:
DLVVCCVVVVDVDRPCPPPDDPDDDDPDPDDDDPVRVVVVLPPFDCVDPVSVVVSVLSVCCVVPVDDSVVSVPDDD

InterPro domains:
  IPR002104 Integrase, catalytic domain [PF00589] (32-75)
  IPR002104 Integrase, catalytic domain [PS51898] (27-76)
  IPR011010 DNA breaking-rejoining enzyme, catalytic core [SSF56349] (4-75)
  IPR013762 Integrase-like, catalytic domain superfamily [G3DSA:1.10.443.10] (22-76)

Secondary structure (DSSP, 8-state):
-HHHHHHTTS-SS-TTTTSPPPPP-PPPPPPPPHHHHHHHHH-S-TTSHHHHHHHHHHHHHHHH---HHHHTT---

pLDDT: mean 87.71, std 8.75, range [62.69, 97.19]

Organism: NCBI:txid1416533